Protein AF-A0A391PKH2-F1 (afdb_monomer)

Solvent-accessible surface area (backbone atoms only — not comparable to full-atom values): 3966 Å² total; per-residue (Å²): 137,84,80,61,62,65,61,52,51,53,49,52,57,49,48,53,54,53,51,50,33,45,72,72,60,78,38,53,74,66,36,52,47,50,30,62,74,45,52,74,45,37,52,23,77,88,74,75,44,82,36,85,40,86,40,73,63,76,67,64,71,63,74,81,112

Structure (mmCIF, N/CA/C/O backbone):
data_AF-A0A391PKH2-F1
#
_entry.id   AF-A0A391PKH2-F1
#
loop_
_atom_site.group_PDB
_atom_site.id
_atom_site.type_symbol
_atom_site.label_atom_id
_atom_site.label_alt_id
_atom_site.label_comp_id
_atom_site.label_asym_id
_atom_site.label_entity_id
_atom_site.label_seq_id
_atom_site.pdbx_PDB_ins_code
_atom_site.Cartn_x
_atom_site.Cartn_y
_atom_site.Cartn_z
_atom_site.occupancy
_atom_site.B_iso_or_equiv
_atom_site.auth_seq_id
_atom_site.auth_comp_id
_atom_site.auth_asym_id
_atom_site.auth_atom_id
_atom_site.pdbx_PDB_model_num
ATOM 1 N N . MET A 1 1 ? 21.449 -18.287 -6.742 1.00 50.88 1 MET A N 1
ATOM 2 C CA . ME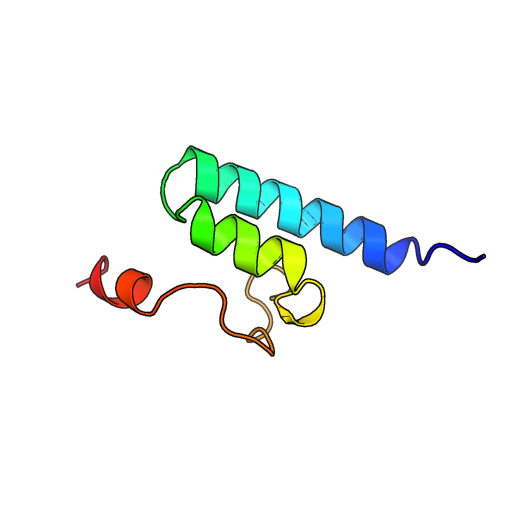T A 1 1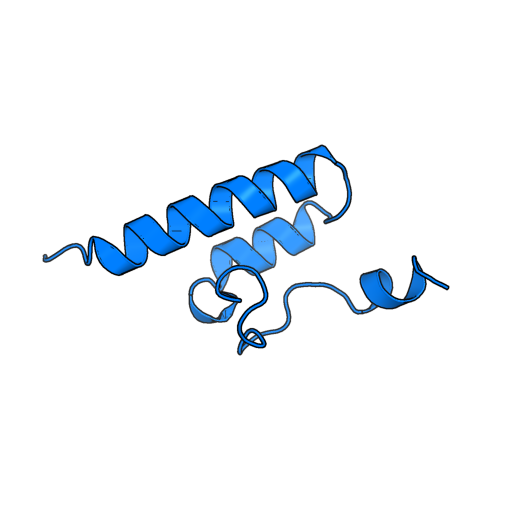 ? 20.242 -17.489 -6.438 1.00 50.88 1 MET A CA 1
ATOM 3 C C . MET A 1 1 ? 20.619 -16.023 -6.606 1.00 50.88 1 MET A C 1
ATOM 5 O O . MET A 1 1 ? 21.474 -15.563 -5.861 1.00 50.88 1 MET A O 1
ATOM 9 N N . TRP A 1 2 ? 20.106 -15.319 -7.616 1.00 64.50 2 TRP A N 1
ATOM 10 C CA . TRP A 1 2 ? 20.372 -13.885 -7.790 1.00 64.50 2 TRP A CA 1
ATOM 11 C C . TRP A 1 2 ? 19.201 -13.094 -7.217 1.00 64.50 2 TRP A C 1
ATOM 13 O O . TRP A 1 2 ? 18.072 -13.234 -7.679 1.00 64.50 2 TRP A O 1
ATOM 23 N N . PHE A 1 3 ? 19.460 -12.299 -6.180 1.00 61.72 3 PHE A N 1
ATOM 24 C CA . PHE A 1 3 ? 18.480 -11.345 -5.679 1.00 61.72 3 PHE A CA 1
ATOM 25 C C . PHE A 1 3 ? 18.433 -10.160 -6.644 1.00 61.72 3 PHE A C 1
ATOM 27 O O . PHE A 1 3 ? 19.443 -9.497 -6.872 1.00 61.72 3 PHE A O 1
ATOM 34 N N . ASN A 1 4 ? 17.266 -9.898 -7.232 1.00 76.62 4 ASN A N 1
ATOM 35 C CA . ASN A 1 4 ? 17.052 -8.697 -8.032 1.00 76.62 4 ASN A CA 1
ATOM 36 C C . ASN A 1 4 ? 16.988 -7.488 -7.094 1.00 76.62 4 ASN A C 1
ATOM 38 O O . ASN A 1 4 ? 15.934 -7.164 -6.549 1.00 76.62 4 ASN A O 1
ATOM 42 N N . TYR A 1 5 ? 18.129 -6.827 -6.899 1.00 76.62 5 TYR A N 1
ATOM 43 C CA . TYR A 1 5 ? 18.248 -5.652 -6.034 1.00 76.62 5 TYR A CA 1
ATOM 44 C C . TYR A 1 5 ? 17.323 -4.499 -6.451 1.00 76.62 5 TYR A C 1
ATOM 46 O O . TYR A 1 5 ? 16.884 -3.752 -5.584 1.00 76.62 5 TYR A O 1
ATOM 54 N N . GLY A 1 6 ? 16.968 -4.386 -7.738 1.00 80.56 6 GLY A N 1
ATOM 55 C CA . GLY A 1 6 ? 15.964 -3.421 -8.207 1.00 80.56 6 GLY A CA 1
ATOM 56 C C . GLY A 1 6 ? 14.593 -3.664 -7.573 1.00 80.56 6 GLY A C 1
ATOM 57 O O . GLY A 1 6 ? 14.069 -2.799 -6.886 1.00 80.56 6 GLY A O 1
ATOM 58 N N . ILE A 1 7 ? 14.094 -4.899 -7.681 1.00 80.75 7 ILE A N 1
ATOM 59 C CA . ILE A 1 7 ? 12.811 -5.336 -7.107 1.00 80.75 7 ILE A CA 1
ATOM 60 C C . ILE A 1 7 ? 12.794 -5.132 -5.583 1.00 80.75 7 ILE A C 1
ATOM 62 O O . ILE A 1 7 ? 11.818 -4.641 -5.027 1.00 80.75 7 ILE A O 1
ATOM 66 N N . LEU A 1 8 ? 13.889 -5.460 -4.895 1.00 82.88 8 LEU A N 1
ATOM 67 C CA . LEU A 1 8 ? 14.017 -5.241 -3.450 1.00 82.88 8 LEU A CA 1
ATOM 68 C C . LEU A 1 8 ? 13.993 -3.756 -3.068 1.00 82.88 8 LEU A C 1
ATOM 70 O O . LEU A 1 8 ? 13.364 -3.391 -2.077 1.00 82.88 8 LEU A O 1
ATOM 74 N N . ASN A 1 9 ? 14.659 -2.903 -3.842 1.00 86.94 9 ASN A N 1
ATOM 75 C CA . ASN A 1 9 ? 14.671 -1.464 -3.608 1.00 86.94 9 ASN A CA 1
ATOM 76 C C . ASN A 1 9 ? 13.283 -0.843 -3.828 1.00 86.94 9 ASN A C 1
ATOM 78 O O . ASN A 1 9 ? 12.850 -0.010 -3.034 1.00 86.94 9 ASN A O 1
ATOM 82 N N . ASP A 1 10 ? 12.567 -1.286 -4.860 1.00 85.38 10 ASP A N 1
ATOM 83 C CA . ASP A 1 10 ? 11.209 -0.819 -5.149 1.00 85.38 10 ASP A CA 1
ATOM 84 C C . ASP A 1 10 ? 10.223 -1.289 -4.072 1.00 85.38 10 ASP A C 1
ATOM 86 O O . ASP A 1 10 ? 9.424 -0.494 -3.574 1.00 85.38 10 ASP A O 1
ATOM 90 N N . PHE A 1 11 ? 10.370 -2.534 -3.599 1.00 87.00 11 PHE A N 1
ATOM 91 C CA . PHE A 1 11 ? 9.630 -3.025 -2.438 1.00 87.00 11 PHE A CA 1
ATOM 92 C C . PHE A 1 11 ? 9.871 -2.157 -1.200 1.00 87.00 11 PHE A C 1
ATOM 94 O O . PHE A 1 11 ? 8.916 -1.772 -0.534 1.00 87.00 11 PHE A O 1
ATOM 101 N N . MET A 1 12 ? 11.128 -1.829 -0.876 1.00 89.12 12 MET A N 1
ATOM 102 C CA . MET A 1 12 ? 11.437 -1.027 0.314 1.00 89.12 12 MET A CA 1
ATOM 103 C C . MET A 1 12 ? 10.830 0.380 0.249 1.00 89.12 12 M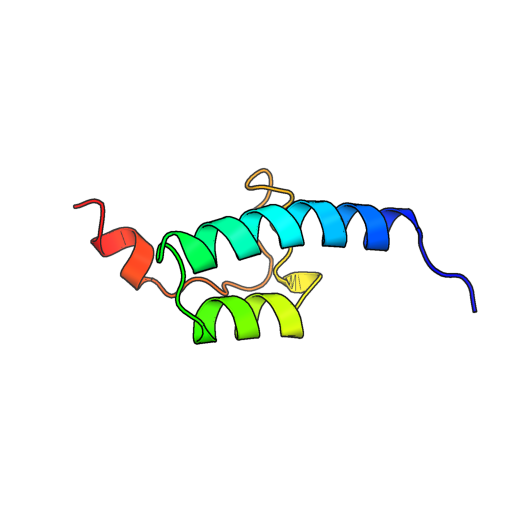ET A C 1
ATOM 105 O O . MET A 1 12 ? 10.347 0.869 1.270 1.00 89.12 12 MET A O 1
ATOM 109 N N . LYS A 1 13 ? 10.809 1.014 -0.930 1.00 87.62 13 LYS A N 1
ATOM 110 C CA . LYS A 1 13 ? 10.191 2.336 -1.119 1.00 87.62 13 LYS A CA 1
ATOM 111 C C . LYS A 1 13 ? 8.684 2.305 -0.871 1.00 87.62 13 LYS A C 1
ATOM 113 O O . LYS A 1 13 ? 8.194 3.090 -0.061 1.00 87.62 13 LYS A O 1
ATOM 118 N N . GLU A 1 14 ? 7.958 1.384 -1.508 1.00 87.50 14 GLU A N 1
ATOM 119 C CA . GLU A 1 14 ? 6.514 1.250 -1.271 1.00 87.50 14 GLU A CA 1
ATOM 120 C C . GLU A 1 14 ? 6.210 0.804 0.157 1.00 87.50 14 GLU A C 1
ATOM 122 O O . GLU A 1 14 ? 5.234 1.246 0.762 1.00 87.50 14 GLU A O 1
ATOM 127 N N . TRP A 1 15 ? 7.058 -0.051 0.726 1.00 89.38 15 TRP A N 1
ATOM 128 C CA . TRP A 1 15 ? 6.874 -0.544 2.080 1.00 89.38 15 TRP A CA 1
ATOM 129 C C . TRP A 1 15 ? 6.897 0.580 3.113 1.00 89.38 15 TRP A C 1
ATOM 131 O O . TRP A 1 15 ? 6.049 0.582 4.003 1.00 89.38 15 TRP A O 1
ATOM 141 N N . ILE A 1 16 ? 7.803 1.553 2.983 1.00 90.19 16 ILE A N 1
ATOM 142 C CA . ILE A 1 16 ? 7.841 2.722 3.872 1.00 90.19 16 ILE A CA 1
ATOM 143 C C . ILE A 1 16 ? 6.530 3.511 3.767 1.00 90.19 16 ILE A C 1
ATOM 145 O O . ILE A 1 16 ? 5.887 3.736 4.791 1.00 90.19 16 ILE A O 1
ATOM 149 N N . LEU A 1 17 ? 6.072 3.814 2.549 1.00 87.94 17 LEU A N 1
ATOM 150 C CA . LEU A 1 17 ? 4.816 4.539 2.325 1.00 87.94 17 LEU A CA 1
ATOM 151 C C . LEU A 1 17 ? 3.611 3.802 2.921 1.00 87.94 17 LEU A C 1
ATOM 153 O O . LEU A 1 17 ? 2.807 4.385 3.641 1.00 87.94 17 LEU A O 1
ATOM 157 N N . ARG A 1 18 ? 3.502 2.488 2.703 1.00 86.94 18 ARG A N 1
ATOM 158 C CA . ARG A 1 18 ? 2.388 1.688 3.239 1.00 86.94 18 ARG A CA 1
ATOM 159 C C . ARG A 1 18 ? 2.453 1.532 4.752 1.00 86.94 18 ARG A C 1
ATOM 161 O O . ARG A 1 18 ? 1.423 1.395 5.409 1.00 86.94 18 ARG A O 1
ATOM 168 N N . LYS A 1 19 ? 3.653 1.560 5.333 1.00 90.06 19 LYS A N 1
ATOM 169 C CA . LYS A 1 19 ? 3.837 1.603 6.786 1.00 90.06 19 LYS A CA 1
ATOM 170 C C . LYS A 1 19 ? 3.385 2.937 7.370 1.00 90.06 19 LYS A C 1
ATOM 172 O O . LYS A 1 19 ? 2.810 2.922 8.459 1.00 90.06 19 LYS A O 1
ATOM 177 N N . GLU A 1 20 ? 3.614 4.043 6.671 1.00 90.38 20 GLU A N 1
ATOM 178 C CA . GLU A 1 20 ? 3.092 5.359 7.042 1.00 90.38 20 GLU A CA 1
ATOM 179 C C . GLU A 1 20 ? 1.569 5.416 6.892 1.00 90.38 20 GLU A C 1
ATOM 181 O O . GLU A 1 20 ? 0.900 5.784 7.853 1.00 90.38 20 GLU A O 1
ATOM 186 N N . ASP A 1 21 ? 1.008 4.930 5.780 1.00 86.50 21 ASP A N 1
ATOM 187 C CA . ASP A 1 21 ? -0.445 4.826 5.570 1.00 86.50 21 ASP A CA 1
ATOM 188 C C . ASP A 1 21 ? -1.120 4.003 6.681 1.00 86.50 21 ASP A C 1
ATOM 190 O O . ASP A 1 21 ? -2.166 4.387 7.208 1.00 86.50 21 ASP A O 1
ATOM 194 N N . LEU A 1 22 ? -0.505 2.880 7.077 1.00 88.62 22 LEU A N 1
ATOM 195 C CA . LEU A 1 22 ? -0.997 2.026 8.159 1.00 88.62 22 LEU A CA 1
ATOM 196 C C . LEU A 1 22 ? -0.922 2.732 9.520 1.00 88.62 22 LEU A C 1
ATOM 198 O O . LEU A 1 22 ? -1.814 2.567 10.349 1.00 88.62 22 LEU A O 1
ATOM 202 N N . LYS A 1 23 ? 0.139 3.511 9.770 1.00 89.00 23 LYS A N 1
ATOM 203 C CA . LYS A 1 23 ? 0.302 4.283 11.012 1.00 89.00 23 LYS A CA 1
ATOM 204 C C . LYS A 1 23 ? -0.690 5.446 11.086 1.00 89.00 23 LYS A C 1
ATOM 206 O O . LYS A 1 23 ? -1.200 5.730 12.165 1.00 89.00 23 LYS A O 1
ATOM 211 N N . SER A 1 24 ? -0.967 6.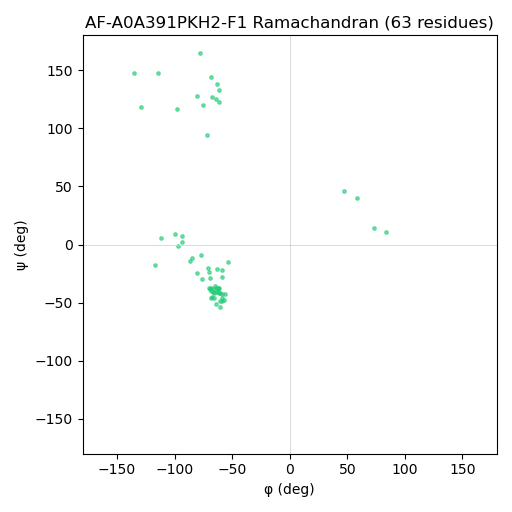083 9.954 1.00 87.62 24 SER A N 1
ATOM 212 C CA . SER A 1 24 ? -1.940 7.169 9.818 1.00 87.62 24 SER A CA 1
ATOM 213 C C . SER A 1 24 ? -3.390 6.672 9.793 1.00 87.62 24 SER A C 1
ATOM 215 O O . SER A 1 24 ? -4.309 7.481 9.852 1.00 87.62 24 SER A O 1
ATOM 217 N N . GLY A 1 25 ? -3.616 5.354 9.711 1.00 86.69 25 GLY A N 1
ATOM 218 C CA . GLY A 1 25 ? -4.954 4.758 9.648 1.00 86.69 25 GLY A CA 1
ATOM 219 C C . GLY A 1 25 ? -5.660 4.950 8.301 1.00 86.69 25 GLY A C 1
ATOM 220 O O . GLY A 1 25 ? -6.868 4.727 8.209 1.00 86.69 25 GLY A O 1
ATOM 221 N N . VAL A 1 26 ? -4.917 5.350 7.264 1.00 86.44 26 VAL A N 1
ATOM 222 C CA . VAL A 1 26 ? -5.412 5.499 5.885 1.00 86.44 26 VAL A CA 1
ATOM 223 C C . VAL A 1 26 ? -5.795 4.134 5.324 1.00 86.44 26 VAL A C 1
ATOM 225 O O . VAL A 1 26 ? -6.841 3.996 4.695 1.00 86.44 26 VAL A O 1
ATOM 228 N N . ILE A 1 27 ? -4.967 3.124 5.603 1.00 87.31 27 ILE A N 1
ATOM 229 C CA . ILE A 1 27 ? -5.229 1.728 5.253 1.00 87.31 27 ILE A CA 1
ATOM 230 C C . ILE A 1 27 ? -5.415 0.894 6.513 1.00 87.31 27 ILE A C 1
ATOM 232 O O . ILE A 1 27 ? -4.793 1.128 7.553 1.00 87.31 27 ILE A O 1
ATOM 236 N N . THR A 1 28 ? -6.262 -0.117 6.407 1.00 88.12 28 THR A N 1
ATOM 237 C CA . THR A 1 28 ? -6.450 -1.110 7.459 1.00 88.12 28 THR A CA 1
ATOM 238 C C . THR A 1 28 ? -5.317 -2.136 7.460 1.00 88.12 28 THR A C 1
ATOM 240 O O . THR A 1 28 ? -4.541 -2.276 6.509 1.00 88.12 28 THR A O 1
ATOM 243 N N . ARG A 1 29 ? -5.212 -2.891 8.559 1.00 88.06 29 ARG A N 1
ATOM 244 C CA . ARG A 1 29 ? -4.230 -3.973 8.680 1.00 88.06 29 ARG A CA 1
ATOM 245 C C . ARG A 1 29 ? -4.450 -5.059 7.624 1.00 88.06 29 ARG A C 1
ATOM 247 O O . ARG A 1 29 ? -3.463 -5.580 7.114 1.00 88.06 29 ARG A O 1
ATOM 254 N N . ASP A 1 30 ? -5.702 -5.368 7.302 1.00 88.50 30 ASP A N 1
ATOM 255 C CA . ASP A 1 30 ? -6.075 -6.348 6.280 1.00 88.50 30 ASP A CA 1
ATOM 256 C C . ASP A 1 30 ? -5.659 -5.891 4.878 1.00 88.50 30 ASP A C 1
ATOM 258 O O . ASP A 1 30 ? -4.997 -6.641 4.167 1.00 88.50 30 ASP A O 1
ATOM 262 N N . GLU A 1 31 ? -5.916 -4.629 4.519 1.00 86.75 31 GLU A N 1
ATOM 263 C CA . GLU A 1 31 ? -5.465 -4.054 3.241 1.00 86.75 31 GLU A CA 1
ATOM 264 C C . GLU A 1 31 ? -3.936 -4.068 3.115 1.00 86.75 31 GLU A C 1
ATOM 266 O O . GLU A 1 31 ? -3.390 -4.434 2.075 1.00 86.75 31 GLU A O 1
ATOM 271 N N . TYR A 1 32 ? -3.221 -3.736 4.195 1.00 88.31 32 TYR A N 1
ATOM 272 C CA . TYR A 1 32 ? -1.762 -3.845 4.228 1.00 88.31 32 TYR A CA 1
ATOM 273 C C . TYR A 1 32 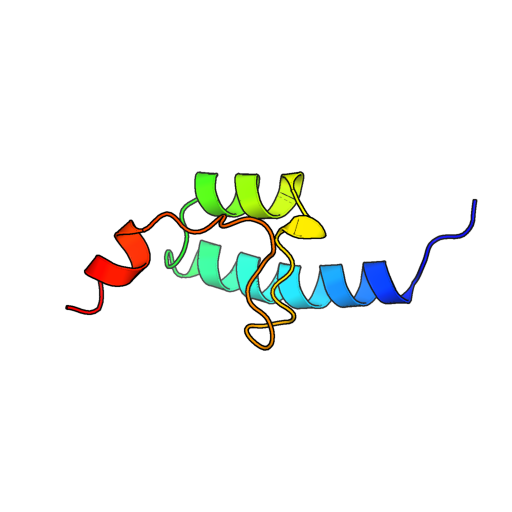? -1.278 -5.297 4.053 1.00 88.31 32 TYR A C 1
ATOM 275 O O . TYR A 1 32 ? -0.268 -5.534 3.386 1.00 88.31 32 TYR A O 1
ATOM 283 N N . PHE A 1 33 ? -1.971 -6.276 4.642 1.00 89.62 33 PHE A N 1
ATOM 284 C CA . PHE A 1 33 ? -1.637 -7.694 4.484 1.00 89.62 33 PHE A CA 1
ATOM 285 C C . PHE A 1 33 ? -1.875 -8.182 3.053 1.00 89.62 33 PHE A C 1
ATOM 287 O O . PHE A 1 33 ? -0.981 -8.815 2.488 1.00 89.62 33 PHE A O 1
ATOM 294 N N . GLU A 1 34 ? -3.015 -7.835 2.452 1.00 88.62 34 GLU A N 1
ATOM 295 C CA . GLU A 1 34 ? -3.337 -8.158 1.058 1.00 88.62 34 GLU A CA 1
ATOM 296 C C . GLU A 1 34 ? -2.360 -7.508 0.077 1.00 88.62 34 GLU A C 1
ATOM 298 O O . GLU A 1 34 ? -1.897 -8.159 -0.861 1.00 88.62 34 GLU A O 1
ATOM 303 N N . TRP A 1 35 ? -1.966 -6.254 0.313 1.00 88.19 35 TRP A N 1
ATOM 304 C CA . TRP A 1 35 ? -0.902 -5.618 -0.461 1.00 88.19 35 TRP A CA 1
ATOM 305 C C . TRP A 1 35 ? 0.405 -6.404 -0.347 1.00 88.19 35 TRP A C 1
ATOM 307 O O . TRP A 1 35 ? 1.015 -6.731 -1.363 1.00 88.19 35 TRP A O 1
ATOM 317 N N . LYS A 1 36 ? 0.816 -6.755 0.877 1.00 87.31 36 LYS A N 1
ATOM 318 C CA . LYS A 1 36 ? 2.119 -7.374 1.143 1.00 87.31 36 LYS A CA 1
ATOM 319 C C . LYS A 1 36 ? 2.234 -8.799 0.597 1.00 87.31 36 LYS A C 1
ATOM 321 O O . LYS A 1 36 ? 3.306 -9.167 0.127 1.00 87.31 36 LYS A O 1
ATOM 326 N N . ILE A 1 37 ? 1.173 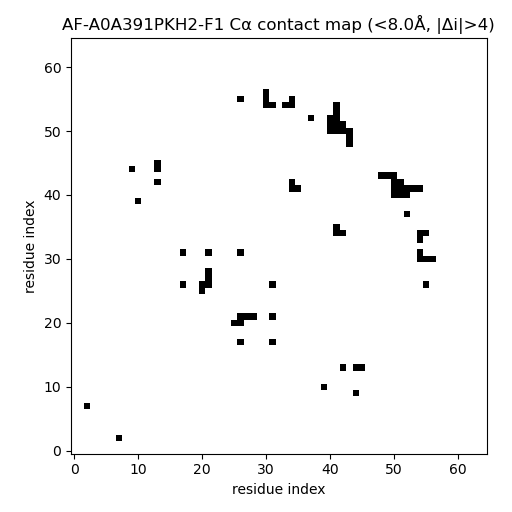-9.605 0.678 1.00 89.75 37 ILE A N 1
ATOM 327 C CA . ILE A 1 37 ? 1.196 -11.007 0.226 1.00 89.75 37 ILE A CA 1
ATOM 328 C C . ILE A 1 37 ? 1.120 -11.133 -1.298 1.00 89.75 37 ILE A C 1
ATOM 330 O O . ILE A 1 37 ? 1.675 -12.069 -1.865 1.00 89.75 37 ILE A O 1
ATOM 334 N N . ASN A 1 38 ? 0.461 -10.180 -1.958 1.00 83.31 38 ASN A N 1
ATOM 335 C CA . ASN A 1 38 ? 0.274 -10.188 -3.406 1.00 83.31 38 ASN A CA 1
ATOM 336 C C . ASN A 1 38 ? 1.313 -9.331 -4.149 1.00 83.31 38 ASN A C 1
ATOM 338 O O . ASN A 1 38 ? 1.303 -9.284 -5.380 1.00 83.31 38 ASN A O 1
ATOM 342 N N . TRP A 1 39 ? 2.230 -8.671 -3.437 1.00 81.62 39 TRP A N 1
ATOM 343 C CA . TRP A 1 39 ? 3.349 -7.956 -4.044 1.00 81.62 39 TRP A CA 1
ATOM 344 C C . TRP A 1 39 ? 4.232 -8.946 -4.832 1.00 81.62 39 TRP A C 1
ATOM 346 O O . TRP A 1 39 ? 4.546 -10.016 -4.306 1.00 81.62 39 TRP A O 1
ATOM 356 N N . PRO A 1 40 ? 4.641 -8.659 -6.086 1.00 82.25 40 PRO A N 1
ATOM 357 C CA . PRO A 1 40 ? 4.613 -7.368 -6.785 1.00 82.25 40 PRO A CA 1
ATOM 358 C C . PRO A 1 40 ? 3.367 -7.101 -7.646 1.00 82.25 40 PRO A C 1
ATOM 360 O O . PRO A 1 40 ? 3.339 -6.117 -8.377 1.00 82.25 40 PRO A O 1
ATOM 363 N N . GLN A 1 41 ? 2.331 -7.943 -7.621 1.00 77.75 41 GLN A N 1
ATOM 364 C CA . GLN A 1 41 ? 1.121 -7.720 -8.433 1.00 77.75 41 GLN A CA 1
ATOM 365 C C . GLN A 1 41 ? 0.285 -6.525 -7.941 1.00 77.75 41 GLN A C 1
ATOM 367 O O . GLN A 1 41 ? -0.458 -5.930 -8.717 1.00 77.75 41 GLN A O 1
ATOM 372 N N . THR A 1 42 ? 0.425 -6.176 -6.665 1.00 77.06 42 THR A N 1
ATOM 373 C CA . THR A 1 42 ? -0.182 -5.017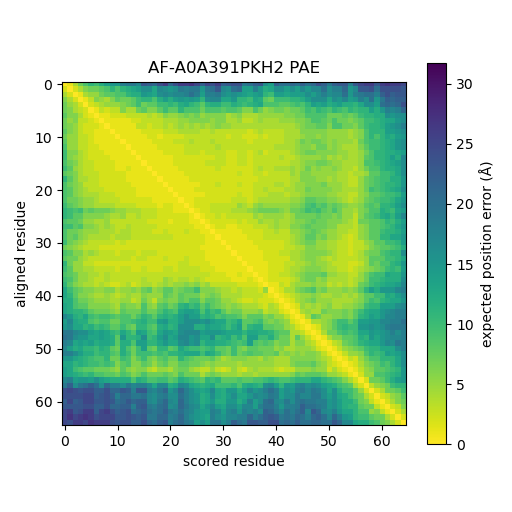 -5.988 1.00 77.06 42 THR A CA 1
ATOM 374 C C . THR A 1 42 ? 0.715 -3.774 -5.973 1.00 77.06 42 THR A C 1
ATOM 376 O O . THR A 1 42 ? 0.332 -2.773 -5.370 1.00 77.06 42 THR A O 1
ATOM 379 N N . CYS A 1 43 ? 1.899 -3.847 -6.596 1.00 79.19 43 CYS A N 1
ATOM 380 C CA . CYS A 1 43 ? 2.835 -2.732 -6.754 1.00 79.19 43 CYS A CA 1
ATOM 381 C C . CYS A 1 43 ? 2.187 -1.650 -7.629 1.00 79.19 43 CYS A C 1
ATOM 383 O O . CYS A 1 43 ? 1.729 -1.951 -8.735 1.00 79.19 43 CYS A O 1
ATOM 385 N N . ASP A 1 44 ? 2.129 -0.421 -7.123 1.00 73.56 44 ASP A N 1
ATOM 386 C CA . ASP A 1 44 ? 1.544 0.746 -7.793 1.00 73.56 44 ASP A CA 1
ATOM 387 C C . ASP A 1 44 ? 2.603 1.793 -8.194 1.00 73.56 44 ASP A C 1
ATOM 389 O O . ASP A 1 44 ? 2.261 2.868 -8.687 1.00 73.56 44 ASP A O 1
ATOM 393 N N . ASP A 1 45 ? 3.894 1.488 -7.999 1.00 69.38 45 ASP A N 1
ATOM 394 C CA . ASP A 1 45 ? 5.048 2.368 -8.246 1.00 69.38 45 ASP A CA 1
ATOM 395 C C . ASP A 1 45 ? 4.825 3.769 -7.645 1.00 69.38 45 ASP A C 1
ATOM 397 O O . ASP A 1 45 ? 5.011 4.804 -8.292 1.00 69.38 45 ASP A O 1
ATOM 401 N N . CYS A 1 46 ? 4.345 3.789 -6.396 1.00 64.12 46 CYS A N 1
ATOM 402 C CA . CYS A 1 46 ? 3.939 4.998 -5.671 1.00 64.12 46 CYS A CA 1
ATOM 403 C C . CYS A 1 46 ? 2.825 5.810 -6.373 1.00 64.12 46 CYS A C 1
ATOM 405 O O . CYS A 1 46 ? 2.876 7.041 -6.396 1.00 64.12 46 CYS A O 1
ATOM 407 N N . GLY A 1 47 ? 1.827 5.141 -6.953 1.00 61.50 47 GLY A N 1
ATOM 408 C CA . GLY A 1 47 ? 0.686 5.762 -7.631 1.00 61.50 47 GLY A CA 1
ATOM 409 C C . GLY A 1 47 ? 0.937 6.155 -9.090 1.00 61.50 47 GLY A C 1
ATOM 410 O O . GLY A 1 47 ? 0.123 6.868 -9.674 1.00 61.50 47 GLY A O 1
ATOM 411 N N . LYS A 1 48 ? 2.049 5.716 -9.694 1.00 64.81 48 LYS A N 1
ATOM 412 C CA . LYS A 1 48 ? 2.335 5.949 -11.122 1.00 64.81 48 LYS A CA 1
ATOM 413 C C . LYS A 1 48 ? 1.613 4.970 -12.040 1.00 64.81 48 LYS A C 1
ATOM 415 O O . LYS A 1 48 ? 1.398 5.292 -13.206 1.00 64.81 48 LYS A O 1
ATOM 420 N N . HIS A 1 49 ? 1.254 3.794 -11.531 1.00 67.69 49 HIS A N 1
ATOM 421 C CA . HIS A 1 49 ? 0.551 2.767 -12.287 1.00 67.69 49 HIS A CA 1
ATOM 422 C C . HIS A 1 49 ? -0.599 2.180 -11.474 1.00 67.69 49 HIS A C 1
ATOM 424 O O . HIS A 1 49 ? -0.515 2.054 -10.253 1.00 67.69 49 HIS A O 1
ATOM 430 N N . GLU A 1 50 ? -1.668 1.784 -12.165 1.00 66.44 50 GLU A N 1
ATOM 431 C CA . GLU A 1 50 ? -2.736 1.014 -11.538 1.00 66.44 50 GLU A CA 1
ATOM 432 C C . GLU A 1 50 ? -2.198 -0.376 -11.158 1.00 66.44 50 GLU A C 1
ATOM 434 O O . GLU A 1 50 ? -1.619 -1.068 -12.010 1.00 66.44 50 GLU A O 1
ATOM 439 N N . PRO A 1 51 ? -2.347 -0.802 -9.890 1.00 74.44 51 PRO A N 1
ATOM 440 C CA . PRO A 1 51 ? -1.905 -2.120 -9.475 1.00 74.44 51 PRO A CA 1
ATOM 441 C C . PRO A 1 51 ? -2.708 -3.181 -10.232 1.00 74.44 51 PRO A C 1
ATOM 443 O O . PRO A 1 51 ? -3.926 -3.091 -10.370 1.00 74.44 51 PRO A O 1
ATOM 446 N N . LYS A 1 52 ? -2.038 -4.242 -10.695 1.00 70.19 52 LYS A N 1
ATOM 447 C CA . LYS A 1 52 ? -2.701 -5.346 -11.419 1.00 70.19 52 LYS A CA 1
ATOM 448 C C . LYS A 1 52 ? -3.724 -6.081 -10.555 1.00 70.19 52 LYS A C 1
ATOM 450 O O . LYS A 1 52 ? -4.590 -6.777 -11.081 1.00 70.19 52 LYS A O 1
ATOM 455 N N . ARG A 1 53 ? -3.595 -5.958 -9.234 1.00 74.31 53 ARG A N 1
ATOM 456 C CA . ARG A 1 53 ? -4.545 -6.461 -8.253 1.00 74.31 53 ARG A CA 1
ATOM 457 C C . ARG A 1 53 ? -4.898 -5.351 -7.271 1.00 74.31 53 ARG A C 1
ATOM 459 O O . ARG A 1 53 ? -4.034 -4.859 -6.549 1.00 74.31 53 ARG A O 1
ATOM 466 N N . GLU A 1 54 ? -6.177 -4.998 -7.240 1.00 76.81 54 GLU A N 1
ATOM 467 C CA . GLU A 1 54 ? -6.742 -4.089 -6.245 1.00 76.81 54 GLU A CA 1
ATOM 468 C C . GLU A 1 54 ? -6.558 -4.703 -4.847 1.00 76.81 54 GLU A C 1
ATOM 470 O O . GLU A 1 54 ? -6.987 -5.828 -4.586 1.00 76.81 54 GLU A O 1
ATOM 475 N N . TRP A 1 55 ? -5.884 -3.976 -3.958 1.00 82.50 55 TRP A N 1
ATOM 476 C CA . TRP A 1 55 ? -5.685 -4.356 -2.552 1.00 82.50 55 TRP A CA 1
ATOM 477 C C . TRP A 1 55 ? -6.332 -3.360 -1.583 1.00 82.50 55 TRP A C 1
ATOM 479 O O . TRP A 1 55 ? -6.553 -3.689 -0.419 1.00 82.50 55 TRP 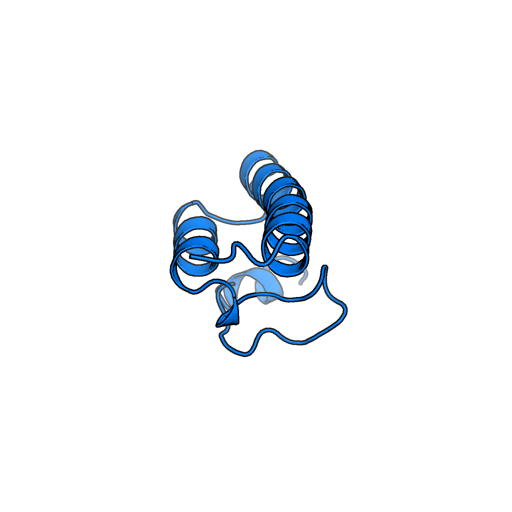A O 1
ATOM 489 N N . ARG A 1 56 ? -6.651 -2.149 -2.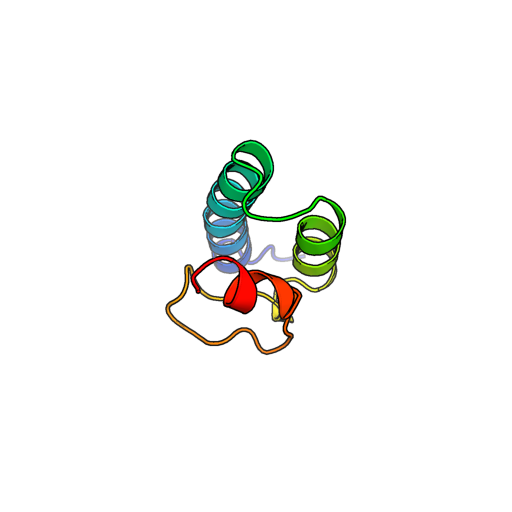061 1.00 75.69 56 ARG A N 1
ATOM 490 C CA . ARG A 1 56 ? -7.482 -1.183 -1.340 1.00 75.69 56 ARG A CA 1
ATOM 491 C C . ARG A 1 56 ? -8.938 -1.569 -1.542 1.00 75.69 56 ARG A C 1
ATOM 493 O O . ARG A 1 56 ? -9.387 -1.739 -2.673 1.00 75.69 56 ARG A O 1
ATOM 500 N N . SER A 1 57 ? -9.685 -1.703 -0.454 1.00 67.56 57 SER A N 1
ATOM 501 C CA . SER A 1 57 ? -11.127 -1.903 -0.563 1.00 67.56 57 SER A CA 1
ATOM 502 C C . SER A 1 57 ? -11.777 -0.621 -1.092 1.00 67.56 57 SER A C 1
ATOM 504 O O . SER A 1 57 ? -11.378 0.484 -0.725 1.00 67.56 57 SER A O 1
ATOM 506 N N . ALA A 1 58 ? -12.826 -0.747 -1.913 1.00 56.34 58 ALA A N 1
ATOM 507 C CA . ALA A 1 58 ? -13.559 0.383 -2.505 1.00 56.34 58 ALA A CA 1
ATOM 508 C C . ALA A 1 58 ? -14.064 1.428 -1.478 1.00 56.34 58 ALA A C 1
ATOM 510 O O . ALA A 1 58 ? -14.373 2.560 -1.844 1.00 56.34 58 ALA A O 1
ATOM 511 N N . ASN A 1 59 ? -14.079 1.079 -0.186 1.00 50.91 59 ASN A N 1
ATOM 512 C CA . ASN A 1 59 ? -14.356 1.977 0.935 1.00 50.91 59 ASN A CA 1
ATOM 513 C C . ASN A 1 59 ? -13.404 3.179 1.050 1.00 50.91 59 ASN A C 1
ATOM 515 O O . ASN A 1 59 ? -13.795 4.177 1.648 1.00 50.91 59 ASN A O 1
ATOM 519 N N . ALA A 1 60 ? -12.196 3.136 0.475 1.00 53.38 60 ALA A N 1
ATOM 520 C CA . ALA A 1 60 ? -11.324 4.312 0.430 1.00 53.38 60 ALA A CA 1
ATOM 521 C C . ALA A 1 60 ? -11.934 5.454 -0.408 1.00 53.38 60 ALA A C 1
ATOM 523 O O . ALA A 1 60 ? -11.853 6.606 -0.004 1.00 53.38 60 ALA A O 1
ATOM 524 N N . LYS A 1 61 ? -12.627 5.142 -1.517 1.00 47.88 61 LYS A N 1
ATOM 525 C CA . LYS A 1 61 ? -13.252 6.154 -2.394 1.00 47.88 61 LYS A CA 1
ATOM 526 C C . LYS A 1 61 ? -14.475 6.838 -1.766 1.00 47.88 61 LYS A C 1
ATOM 528 O O . LYS A 1 61 ? -14.843 7.920 -2.197 1.00 47.88 61 LYS A O 1
ATOM 533 N N . LEU A 1 62 ? -15.091 6.222 -0.754 1.00 46.34 62 LEU A N 1
ATOM 534 C CA . LEU A 1 62 ? -16.258 6.759 -0.040 1.00 46.34 62 LEU A CA 1
ATOM 535 C C . LEU A 1 62 ? -15.889 7.688 1.125 1.00 46.34 62 LEU A C 1
ATOM 537 O O . LEU A 1 62 ? -16.764 8.370 1.639 1.00 46.34 62 LEU A O 1
ATOM 541 N N . ARG A 1 63 ? -14.623 7.706 1.568 1.00 51.75 63 ARG A N 1
ATOM 542 C CA . ARG A 1 63 ? -14.168 8.571 2.673 1.00 51.75 63 ARG A CA 1
ATOM 543 C C . ARG A 1 63 ? -13.797 9.991 2.228 1.00 51.75 63 ARG A C 1
ATOM 545 O O . ARG A 1 63 ? -13.635 10.850 3.086 1.00 51.75 63 ARG A O 1
ATOM 552 N N . ASP A 1 64 ? -13.690 10.217 0.920 1.00 52.72 64 ASP A N 1
ATOM 553 C CA . ASP A 1 64 ? -13.412 11.516 0.289 1.00 52.72 64 ASP A CA 1
ATOM 554 C C . ASP A 1 64 ? -14.683 12.213 -0.265 1.00 52.72 64 ASP A C 1
ATOM 556 O O . ASP A 1 64 ? -14.568 13.214 -0.969 1.00 52.72 64 ASP A O 1
ATOM 560 N N . THR A 1 65 ? -15.894 11.700 0.019 1.00 41.88 65 THR A N 1
ATOM 561 C CA . THR A 1 65 ? -17.189 12.348 -0.317 1.00 41.88 65 THR A CA 1
ATOM 562 C C . THR A 1 65 ? -17.921 12.772 0.949 1.00 41.88 65 THR A C 1
ATOM 564 O O . THR A 1 65 ? -18.495 13.883 0.949 1.00 41.88 65 THR A O 1
#

Foldseek 3Di:
DDDPVVLVVLCVVVVVVVVVCPVVVLDDPQLSVQCVVPPPQNPCSVVVHHRVDDSGDPVSVVVVD

Sequence (65 aa):
MWFNYGILNDFMKEWILRKEDLKSGVITRDEYFEWKINWPQTCDDCGKHEPKREWRSANAKLRDT

Secondary structure (DSSP, 8-state):
----HHHHHHHHHHHHHHHHHHHHTSS-HHHHHHHHHHTTTT--GGGTS--SS--S-THHHHTT-

Radius of gyration: 12.52 Å; Cα contacts (8 Å, |Δi|>4): 40; chains: 1; bounding box: 38×30×23 Å

Mean predicted aligned error: 7.88 Å

Organism: NCBI:txid2316025

pLDDT: mean 76.92, std 13.44, range [41.88, 90.38]

Nearest PDB structures (foldseek):
  7keu-assembly1_F  TM=6.293E-01  e=7.193E+00  Homo sapiens
  2rhf-assembly1_A  TM=2.847E-01  e=2.869E+00  Deinococcus radiodurans R1 = ATCC 13939 = DSM 20539